Protein AF-A0AAN9GIG0-F1 (afdb_monomer_lite)

Foldseek 3Di:
DDDDPPPVLLVLVVVVVVQLVVQQVPDVVHDPDPVSSVVSSVVSVVPDDVVSVVCSVVCNVVSVVQCVVVVNDDGPSPPPPPVPPVDDDPDDPPPPVPVVPPDDD

Structure (mmCIF, N/CA/C/O backbone):
data_AF-A0AAN9GIG0-F1
#
_entry.id   AF-A0AAN9GIG0-F1
#
loop_
_atom_site.group_PDB
_atom_site.id
_atom_site.type_symbol
_atom_site.label_atom_id
_atom_site.label_alt_id
_atom_site.label_comp_id
_atom_site.label_asym_id
_atom_site.label_entity_id
_atom_site.label_seq_id
_atom_site.pdbx_PDB_ins_code
_atom_site.Cartn_x
_atom_site.Cartn_y
_atom_site.Cartn_z
_atom_site.occupancy
_atom_site.B_iso_or_equiv
_atom_site.auth_seq_id
_atom_site.auth_comp_id
_atom_site.auth_asym_id
_atom_site.auth_atom_id
_atom_site.pdbx_PDB_model_num
ATOM 1 N N . MET A 1 1 ? 23.807 2.314 0.353 1.00 49.16 1 MET A N 1
ATOM 2 C CA . MET A 1 1 ? 22.702 2.121 -0.611 1.00 49.16 1 MET A CA 1
ATOM 3 C C . MET A 1 1 ? 22.198 3.508 -0.984 1.00 49.16 1 MET A C 1
ATOM 5 O O . MET A 1 1 ? 21.825 4.242 -0.080 1.00 49.16 1 MET A O 1
ATOM 9 N N . VAL A 1 2 ? 22.308 3.910 -2.252 1.00 60.75 2 VAL A N 1
ATOM 10 C CA . VAL A 1 2 ? 2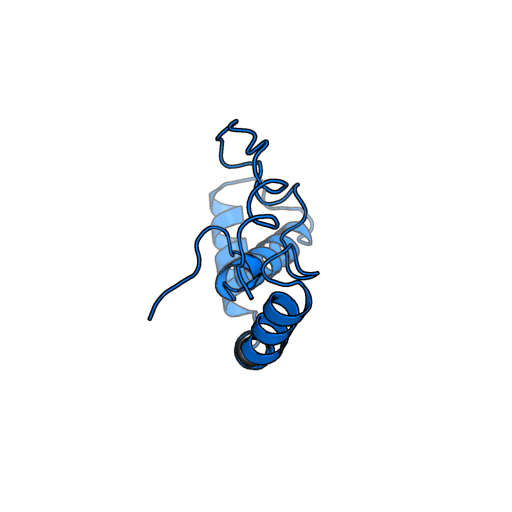1.910 5.252 -2.716 1.00 60.75 2 VAL A CA 1
ATOM 11 C C . VAL A 1 2 ? 20.465 5.169 -3.194 1.00 60.75 2 VAL A C 1
ATOM 13 O O . VAL A 1 2 ? 20.176 4.413 -4.118 1.00 60.75 2 VAL A O 1
ATOM 16 N N . TRP A 1 3 ? 19.559 5.890 -2.534 1.00 64.38 3 TRP A N 1
ATOM 17 C CA . TRP A 1 3 ? 18.169 5.999 -2.965 1.00 64.38 3 TRP A CA 1
ATOM 18 C C . TRP A 1 3 ? 18.009 7.237 -3.851 1.00 64.38 3 TRP A C 1
ATOM 20 O O . TRP A 1 3 ? 18.384 8.326 -3.409 1.00 64.38 3 TRP A O 1
ATOM 30 N N . PRO A 1 4 ? 17.481 7.116 -5.077 1.00 67.06 4 PRO A N 1
ATOM 31 C CA . PRO A 1 4 ? 17.247 8.279 -5.922 1.00 67.06 4 PRO A CA 1
ATOM 32 C C . PRO A 1 4 ? 16.182 9.192 -5.298 1.00 67.06 4 PRO A C 1
ATOM 34 O O . PRO A 1 4 ? 15.149 8.734 -4.802 1.00 67.06 4 PRO A O 1
ATOM 37 N N . ALA A 1 5 ? 16.435 10.503 -5.310 1.00 61.28 5 ALA A N 1
ATOM 38 C CA . ALA A 1 5 ? 15.471 11.490 -4.837 1.00 61.28 5 ALA A CA 1
ATOM 39 C C . ALA A 1 5 ? 14.156 11.386 -5.633 1.00 61.28 5 ALA A C 1
ATOM 41 O O . ALA A 1 5 ? 14.166 11.052 -6.816 1.00 61.28 5 ALA A O 1
ATOM 42 N N . LEU A 1 6 ? 13.023 11.674 -4.981 1.00 66.12 6 LEU A N 1
ATOM 43 C CA . LEU A 1 6 ? 11.693 11.712 -5.612 1.00 66.12 6 LEU A CA 1
ATOM 44 C C . LEU A 1 6 ? 11.253 10.403 -6.297 1.00 66.12 6 LEU A C 1
ATOM 46 O O . LEU A 1 6 ? 10.477 10.446 -7.241 1.00 66.12 6 LEU A O 1
ATOM 50 N N . SER A 1 7 ? 11.698 9.239 -5.813 1.00 68.50 7 SER A N 1
ATOM 51 C CA . SER A 1 7 ? 11.268 7.930 -6.339 1.00 68.50 7 SER A CA 1
ATOM 52 C C . SER A 1 7 ? 10.418 7.139 -5.327 1.00 68.50 7 SER A C 1
ATOM 54 O O . SER A 1 7 ? 10.885 6.119 -4.809 1.00 68.50 7 SER A O 1
ATOM 56 N N . PRO A 1 8 ? 9.184 7.586 -5.005 1.00 68.75 8 PRO A N 1
ATOM 57 C CA . PRO A 1 8 ? 8.261 6.813 -4.170 1.00 68.75 8 PRO A CA 1
ATOM 58 C C . PRO A 1 8 ? 7.875 5.479 -4.831 1.00 68.75 8 PRO A C 1
ATOM 60 O O . PRO A 1 8 ? 7.649 4.496 -4.134 1.00 68.75 8 PRO A O 1
ATOM 63 N N . ASP A 1 9 ? 7.913 5.410 -6.163 1.00 68.94 9 ASP A N 1
ATOM 64 C CA . ASP A 1 9 ? 7.655 4.232 -7.006 1.00 68.94 9 ASP A CA 1
ATOM 65 C C . ASP A 1 9 ? 8.571 3.063 -6.649 1.00 68.94 9 ASP A C 1
ATOM 67 O O . ASP A 1 9 ? 8.191 1.887 -6.682 1.00 68.94 9 ASP A O 1
ATOM 71 N N . LEU A 1 10 ? 9.809 3.396 -6.288 1.00 74.31 10 LEU A N 1
ATOM 72 C CA . LEU A 1 10 ? 10.796 2.416 -5.886 1.00 74.31 10 LEU A CA 1
ATOM 73 C C . LEU A 1 10 ? 10.612 2.007 -4.433 1.00 74.31 10 LEU A C 1
ATOM 75 O O . LEU A 1 10 ? 11.171 0.991 -4.065 1.00 74.31 10 LEU A O 1
ATOM 79 N N . ASN A 1 11 ? 9.827 2.717 -3.616 1.00 80.31 11 ASN A N 1
ATOM 80 C CA . ASN A 1 11 ? 9.704 2.441 -2.190 1.00 80.31 11 ASN A CA 1
ATOM 81 C C . ASN A 1 11 ? 8.574 1.428 -1.946 1.00 80.31 11 ASN A C 1
ATOM 83 O O . ASN A 1 11 ? 7.394 1.794 -1.959 1.00 80.31 11 ASN A O 1
ATOM 87 N N . PRO A 1 12 ? 8.877 0.137 -1.706 1.00 73.75 12 PRO A N 1
ATOM 88 C CA . PRO A 1 12 ? 7.832 -0.868 -1.563 1.00 73.75 12 PRO A CA 1
ATOM 89 C C . PRO A 1 12 ? 6.965 -0.639 -0.315 1.00 73.75 12 PRO A C 1
ATOM 91 O O . PRO A 1 12 ? 5.842 -1.143 -0.277 1.00 73.75 12 PRO A O 1
ATOM 94 N N . ILE A 1 13 ? 7.428 0.159 0.661 1.00 80.69 13 ILE A N 1
ATOM 95 C CA . ILE A 1 13 ? 6.633 0.518 1.843 1.00 80.69 13 ILE A CA 1
ATOM 96 C C . ILE A 1 13 ? 5.454 1.439 1.496 1.00 80.69 13 ILE A C 1
ATOM 98 O O . ILE A 1 13 ? 4.396 1.304 2.098 1.00 80.69 13 ILE A O 1
ATOM 102 N N . GLU A 1 14 ? 5.577 2.314 0.492 1.00 81.69 14 GLU A N 1
ATOM 103 C CA . GLU A 1 14 ? 4.488 3.223 0.093 1.00 81.69 14 GLU A CA 1
ATOM 104 C C . GLU A 1 14 ? 3.311 2.428 -0.485 1.00 81.69 14 GLU A C 1
ATOM 106 O O . GLU A 1 14 ? 2.152 2.655 -0.150 1.00 81.69 14 GLU A O 1
ATOM 111 N N . HIS A 1 15 ? 3.608 1.388 -1.268 1.00 81.06 15 HIS A N 1
ATOM 112 C CA . HIS A 1 15 ? 2.583 0.471 -1.776 1.00 81.06 15 HIS A CA 1
ATOM 113 C C . HIS A 1 15 ? 1.968 -0.413 -0.697 1.00 81.06 15 HIS A C 1
ATOM 115 O O . HIS A 1 15 ? 0.860 -0.928 -0.861 1.00 81.06 15 HIS A O 1
ATOM 121 N N . PHE A 1 16 ? 2.701 -0.657 0.382 1.00 86.25 16 PHE A N 1
ATOM 122 C CA . PHE A 1 16 ? 2.154 -1.351 1.530 1.00 86.25 16 PHE A CA 1
ATOM 123 C C . PHE A 1 16 ? 1.176 -0.439 2.291 1.00 86.25 16 PHE A C 1
ATOM 125 O O . PHE A 1 16 ? 0.072 -0.874 2.623 1.00 86.25 16 PHE A O 1
ATOM 132 N N . TRP A 1 17 ? 1.528 0.837 2.481 1.00 86.44 17 TRP A N 1
ATOM 133 C CA . TRP A 1 17 ? 0.633 1.838 3.067 1.00 86.44 17 TRP A CA 1
ATOM 134 C C . TRP A 1 17 ? -0.647 2.039 2.255 1.00 86.44 17 TRP A C 1
ATOM 136 O O . TRP A 1 17 ? -1.732 2.033 2.833 1.00 86.44 17 TRP A O 1
ATOM 146 N N . ASP A 1 18 ? -0.548 2.117 0.928 1.00 84.75 18 ASP A N 1
ATOM 147 C CA . ASP A 1 18 ? -1.716 2.196 0.042 1.00 84.75 18 ASP A CA 1
ATOM 148 C C . ASP A 1 18 ? -2.647 0.978 0.215 1.00 84.75 18 ASP A C 1
ATOM 150 O O . ASP A 1 18 ? -3.862 1.117 0.352 1.00 84.75 18 ASP A O 1
ATOM 154 N N . GLN A 1 19 ? -2.096 -0.236 0.323 1.00 85.56 19 GLN A N 1
ATOM 155 C CA . GLN A 1 19 ? -2.905 -1.435 0.577 1.00 85.56 19 GLN A CA 1
ATOM 156 C C . GLN A 1 19 ? -3.616 -1.413 1.934 1.00 85.56 19 GLN A C 1
ATOM 158 O O . GLN A 1 19 ? -4.779 -1.820 2.021 1.00 85.56 19 GLN A O 1
ATOM 163 N N . LEU A 1 20 ? -2.946 -0.935 2.984 1.00 89.00 20 LEU A N 1
ATOM 164 C CA . LEU A 1 20 ? -3.571 -0.747 4.292 1.00 89.00 20 LEU A CA 1
ATOM 165 C C . LEU A 1 20 ? -4.708 0.267 4.228 1.00 89.00 20 LEU A C 1
ATOM 167 O O . LEU A 1 20 ? -5.807 -0.015 4.706 1.00 89.00 20 LEU A O 1
ATOM 171 N N . GLN A 1 21 ? -4.460 1.419 3.609 1.00 86.56 21 GLN A N 1
ATOM 172 C CA . GLN A 1 21 ? -5.453 2.475 3.473 1.00 86.56 21 GLN A CA 1
ATOM 173 C C . GLN A 1 21 ? -6.681 1.976 2.705 1.00 86.56 21 GLN A C 1
ATOM 175 O O . GLN A 1 21 ? -7.808 2.181 3.151 1.00 86.56 21 GLN A O 1
ATOM 180 N N . ARG A 1 22 ? -6.486 1.232 1.608 1.00 87.75 22 ARG A N 1
ATOM 181 C CA . ARG A 1 22 ? -7.585 0.600 0.860 1.00 87.75 22 ARG A CA 1
ATOM 182 C C . ARG A 1 22 ? -8.390 -0.369 1.721 1.00 87.75 22 ARG A C 1
ATOM 184 O O . ARG A 1 22 ? -9.616 -0.321 1.679 1.00 87.75 22 ARG A O 1
ATOM 191 N N . LYS A 1 23 ? -7.731 -1.218 2.520 1.00 87.25 23 LYS A N 1
ATOM 192 C CA . LYS A 1 23 ? -8.420 -2.151 3.429 1.00 87.25 23 LYS A CA 1
ATOM 193 C C . LYS A 1 23 ? -9.254 -1.422 4.479 1.00 87.25 23 LYS A C 1
ATOM 195 O O . LYS A 1 23 ? -10.386 -1.823 4.721 1.00 87.25 23 LYS A O 1
ATOM 200 N N . VAL A 1 24 ? -8.727 -0.349 5.067 1.00 87.75 24 VAL A N 1
ATOM 201 C CA . VAL A 1 24 ? -9.469 0.463 6.043 1.00 87.75 24 VAL A CA 1
ATOM 202 C C . VAL A 1 24 ? -10.645 1.187 5.381 1.00 87.75 24 VAL A C 1
ATOM 204 O O . VAL A 1 24 ? -11.748 1.173 5.919 1.00 87.75 24 VAL A O 1
ATOM 207 N N . ASN A 1 25 ? -10.459 1.744 4.181 1.00 86.44 25 ASN A N 1
ATOM 208 C CA . ASN A 1 25 ? -11.516 2.440 3.435 1.00 86.44 25 ASN A CA 1
ATOM 209 C C . ASN A 1 25 ? -12.669 1.516 2.995 1.00 86.44 25 ASN A C 1
ATOM 211 O O . ASN A 1 25 ? -13.793 1.984 2.784 1.00 86.44 25 ASN A O 1
ATOM 215 N N . GLN A 1 26 ? -12.397 0.215 2.850 1.00 88.12 26 GLN A N 1
ATOM 216 C CA . GLN A 1 26 ? -13.391 -0.815 2.532 1.00 88.12 26 GLN A CA 1
ATOM 217 C C . GLN A 1 26 ? -14.256 -1.219 3.734 1.00 88.12 26 GLN A C 1
ATOM 219 O O . GLN A 1 26 ? -15.291 -1.853 3.534 1.00 88.12 26 GLN A O 1
ATOM 224 N N . LEU A 1 27 ? -13.881 -0.855 4.966 1.00 86.25 27 LEU A N 1
ATOM 225 C CA . LEU A 1 27 ? -14.683 -1.164 6.150 1.00 86.25 27 LEU A CA 1
ATOM 226 C C . LEU A 1 27 ? -16.031 -0.424 6.111 1.00 86.25 27 LEU A C 1
ATOM 228 O O . LEU A 1 27 ? -16.129 0.741 5.698 1.00 86.25 27 LEU A O 1
ATOM 232 N N . ARG A 1 28 ? -17.091 -1.131 6.516 1.00 86.81 28 ARG A N 1
ATOM 233 C CA . ARG A 1 28 ? -18.468 -0.626 6.579 1.00 86.81 28 ARG A CA 1
ATOM 234 C C . ARG A 1 28 ? -19.135 -1.092 7.887 1.00 86.81 28 ARG A C 1
ATOM 236 O O . ARG A 1 28 ? -19.259 -2.302 8.066 1.00 86.81 28 ARG A O 1
ATOM 243 N N . PRO A 1 29 ? -19.582 -0.171 8.767 1.00 81.75 29 PRO A N 1
ATOM 244 C CA . PRO A 1 29 ? -19.307 1.270 8.735 1.00 81.75 29 PRO A CA 1
ATOM 245 C C . PRO A 1 29 ? -17.798 1.553 8.843 1.00 81.75 29 PRO A C 1
ATOM 247 O O . PRO A 1 29 ? -17.038 0.752 9.386 1.00 81.75 29 PRO A O 1
ATOM 250 N N . GLY A 1 30 ? -17.354 2.662 8.250 1.00 84.38 30 GLY A N 1
ATOM 251 C CA . GLY A 1 30 ? -15.961 3.091 8.375 1.00 84.38 30 GLY A CA 1
ATOM 252 C C . GLY A 1 30 ? -15.652 3.548 9.807 1.00 84.38 30 GLY A C 1
ATOM 253 O O . GLY A 1 30 ? -16.581 3.902 10.533 1.00 84.38 30 GLY A O 1
ATOM 254 N N . PRO A 1 31 ? -14.374 3.558 10.224 1.00 86.62 31 PRO A N 1
ATOM 255 C CA . PRO A 1 31 ? -13.996 4.039 11.548 1.00 86.62 31 PRO A CA 1
ATOM 256 C C . PRO A 1 31 ? -14.346 5.525 11.703 1.00 86.62 31 PRO A C 1
ATOM 258 O O . PRO A 1 31 ? -13.915 6.363 10.912 1.00 86.62 31 PRO A O 1
ATOM 261 N N . SER A 1 32 ? -15.116 5.837 12.739 1.00 87.50 32 SER A N 1
ATOM 262 C CA . SER A 1 32 ? -15.614 7.177 13.072 1.00 87.50 32 SER A CA 1
ATOM 263 C C . SER A 1 32 ? -14.772 7.872 14.143 1.00 87.50 32 SER A C 1
ATOM 265 O O . SER A 1 32 ? -14.778 9.098 14.239 1.00 87.50 32 SER A O 1
ATOM 267 N N . THR A 1 33 ? -14.022 7.104 14.937 1.00 92.25 33 THR A N 1
ATOM 268 C CA . THR A 1 33 ? -13.143 7.624 15.992 1.00 92.25 33 THR A CA 1
ATOM 269 C C . THR A 1 33 ? -11.676 7.270 15.741 1.00 92.25 33 THR A C 1
ATOM 271 O O . THR A 1 33 ? -11.348 6.294 15.065 1.00 92.25 33 THR A O 1
ATOM 274 N N . ALA A 1 34 ? -10.752 8.041 16.325 1.00 91.50 34 ALA A N 1
ATOM 275 C CA . ALA A 1 34 ? -9.319 7.745 16.236 1.00 91.50 34 ALA A CA 1
ATOM 276 C C . ALA A 1 34 ? -8.963 6.369 16.838 1.00 91.50 34 ALA A C 1
ATOM 278 O O . ALA A 1 34 ? -8.064 5.686 16.346 1.00 91.50 34 ALA A O 1
ATOM 279 N N . ALA A 1 35 ? -9.688 5.942 17.879 1.00 91.25 35 ALA A N 1
ATOM 280 C CA . ALA A 1 35 ? -9.521 4.629 18.494 1.00 91.25 35 ALA A CA 1
ATOM 281 C C . ALA A 1 35 ? -9.961 3.497 17.550 1.00 91.25 35 ALA A C 1
ATOM 283 O O . ALA A 1 35 ? -9.216 2.533 17.365 1.00 91.25 35 ALA A O 1
ATOM 284 N N . GLU A 1 36 ? -11.116 3.645 16.894 1.00 88.31 36 GLU A N 1
ATOM 285 C CA . GLU A 1 36 ? -11.594 2.703 15.873 1.00 88.31 36 GLU A CA 1
ATOM 286 C C . GLU A 1 36 ? -10.640 2.629 14.684 1.00 88.31 36 GLU A C 1
ATOM 288 O O . GLU A 1 36 ? -10.319 1.534 14.225 1.00 88.31 36 GLU A O 1
ATOM 293 N N . LEU A 1 37 ? -10.125 3.772 14.218 1.00 90.88 37 LEU A N 1
ATOM 294 C CA . LEU A 1 37 ? -9.156 3.815 13.124 1.00 90.88 37 LEU A CA 1
ATOM 295 C C . LEU A 1 37 ? -7.866 3.075 13.493 1.00 90.88 37 LEU A C 1
ATOM 297 O O . LEU A 1 37 ? -7.360 2.279 12.703 1.00 90.88 37 LEU A O 1
ATOM 301 N N . ARG A 1 38 ? -7.349 3.293 14.708 1.00 91.19 38 ARG A N 1
ATOM 302 C CA . ARG A 1 38 ? -6.169 2.578 15.209 1.00 91.19 38 ARG A CA 1
ATOM 303 C C . ARG A 1 38 ? -6.416 1.071 15.255 1.00 91.19 38 ARG A C 1
ATOM 305 O O . ARG A 1 38 ? -5.568 0.307 14.797 1.00 91.19 38 ARG A O 1
ATOM 312 N N . GLN A 1 39 ? -7.566 0.642 15.769 1.00 90.75 39 GLN A N 1
ATOM 313 C CA . GLN A 1 39 ? -7.906 -0.777 15.852 1.00 90.75 39 GLN A CA 1
ATOM 314 C C . GLN A 1 39 ? -8.077 -1.404 14.461 1.00 90.75 39 GLN A C 1
ATOM 316 O O . GLN A 1 39 ? -7.579 -2.504 14.213 1.00 90.75 39 GLN A O 1
ATOM 321 N N . ALA A 1 40 ? -8.721 -0.689 13.537 1.00 89.62 40 ALA A N 1
ATOM 322 C CA . ALA A 1 40 ? -8.881 -1.094 12.147 1.00 89.62 40 ALA A CA 1
ATOM 323 C C . ALA A 1 40 ? -7.528 -1.249 11.440 1.00 89.62 40 ALA A C 1
ATOM 325 O O . ALA A 1 40 ? -7.313 -2.245 10.754 1.00 89.62 40 ALA A O 1
ATOM 326 N N . LEU A 1 41 ? -6.594 -0.316 11.649 1.00 90.50 41 LEU A N 1
ATOM 327 C CA . LEU A 1 41 ? -5.239 -0.390 11.097 1.00 90.50 41 LEU A CA 1
ATOM 328 C C . LEU A 1 41 ? -4.459 -1.589 11.642 1.00 90.50 41 LEU A C 1
ATOM 330 O O . LEU A 1 41 ? -3.844 -2.311 10.861 1.00 90.50 41 LEU A O 1
ATOM 334 N N . ILE A 1 42 ? -4.511 -1.835 12.955 1.00 91.56 42 ILE A N 1
ATOM 335 C CA . ILE A 1 42 ? -3.846 -2.990 13.581 1.00 91.56 42 ILE A CA 1
ATOM 336 C C . ILE A 1 42 ? -4.441 -4.298 13.049 1.00 91.56 42 ILE A C 1
ATOM 338 O O . ILE A 1 42 ? -3.706 -5.200 12.654 1.00 91.56 42 ILE A O 1
ATOM 342 N N . SER A 1 43 ? -5.770 -4.396 12.988 1.00 90.00 43 SER A N 1
ATOM 343 C CA . SER A 1 43 ? -6.450 -5.576 12.448 1.00 90.00 43 SER A CA 1
ATOM 344 C C . SER A 1 43 ? -6.110 -5.801 10.972 1.00 90.00 43 SER A C 1
ATOM 346 O O . SER A 1 43 ? -5.775 -6.917 10.575 1.00 90.00 43 SER A O 1
ATOM 348 N N . ALA A 1 44 ? -6.135 -4.743 10.156 1.00 90.12 44 ALA A N 1
ATOM 349 C CA . ALA A 1 44 ? -5.764 -4.813 8.749 1.00 90.12 44 ALA A CA 1
ATOM 350 C C . ALA A 1 44 ? -4.306 -5.251 8.580 1.00 90.12 44 ALA A C 1
ATOM 352 O O . ALA A 1 44 ? -4.045 -6.118 7.752 1.00 90.12 44 ALA A O 1
ATOM 353 N N . TRP A 1 45 ? -3.386 -4.717 9.390 1.00 89.88 45 TRP A N 1
ATOM 354 C CA . TRP A 1 45 ? -1.977 -5.109 9.404 1.00 89.88 45 TRP A CA 1
ATOM 355 C C . TRP A 1 45 ? -1.804 -6.601 9.701 1.00 89.88 45 TRP A C 1
ATOM 357 O O . TRP A 1 45 ? -1.155 -7.308 8.932 1.00 89.88 45 TRP A O 1
ATOM 367 N N . CYS A 1 46 ? -2.427 -7.102 10.771 1.00 89.25 46 CYS A N 1
ATOM 368 C CA . CYS A 1 46 ? -2.341 -8.513 11.158 1.00 89.25 46 CYS A CA 1
ATOM 369 C C . C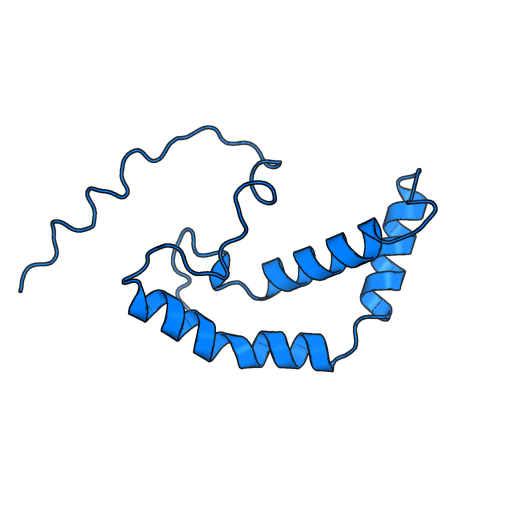YS A 1 46 ? -2.961 -9.461 10.119 1.00 89.25 46 CYS A C 1
ATOM 371 O O . CYS A 1 46 ? -2.527 -10.602 9.995 1.00 89.25 46 CYS A O 1
ATOM 373 N N . ASN A 1 47 ? -3.946 -8.986 9.354 1.00 89.12 47 ASN A N 1
ATOM 374 C CA . ASN A 1 47 ? -4.624 -9.759 8.315 1.00 89.12 47 ASN A CA 1
ATOM 375 C C . ASN A 1 47 ? -3.943 -9.694 6.937 1.00 89.12 47 ASN A C 1
ATOM 377 O O . ASN A 1 47 ? -4.460 -10.277 5.980 1.00 89.12 47 ASN A O 1
ATOM 381 N N . ILE A 1 48 ? -2.821 -8.983 6.776 1.00 86.06 48 ILE A N 1
ATOM 382 C CA . ILE A 1 48 ? -2.087 -8.992 5.506 1.00 86.06 48 ILE A CA 1
ATOM 383 C C . ILE A 1 48 ? -1.303 -10.307 5.389 1.00 86.06 48 ILE A C 1
ATOM 385 O O . ILE A 1 48 ? -0.396 -10.558 6.186 1.00 86.06 48 ILE A O 1
ATOM 389 N N . PRO A 1 49 ? -1.592 -11.149 4.378 1.00 88.56 49 PRO A N 1
ATOM 390 C CA . PRO A 1 49 ? -0.862 -12.391 4.199 1.00 88.56 49 PRO A CA 1
ATOM 391 C C . PRO A 1 49 ? 0.581 -12.099 3.784 1.00 88.56 49 PRO A C 1
ATOM 393 O O . PRO A 1 49 ? 0.854 -11.191 2.992 1.00 88.56 49 PRO A O 1
ATOM 396 N N . ARG A 1 50 ? 1.514 -12.923 4.270 1.00 86.94 50 ARG A N 1
ATOM 397 C CA . ARG A 1 50 ? 2.952 -12.790 3.981 1.00 86.94 50 ARG A CA 1
ATOM 398 C C . ARG A 1 50 ? 3.253 -12.803 2.477 1.00 86.94 50 ARG A C 1
ATOM 400 O O . ARG A 1 50 ? 4.192 -12.146 2.037 1.00 86.94 50 ARG A O 1
ATOM 407 N N . ASP A 1 51 ? 2.409 -13.447 1.675 1.00 88.44 51 ASP A N 1
ATOM 408 C CA . ASP A 1 51 ? 2.528 -13.453 0.216 1.00 88.44 51 ASP A CA 1
ATOM 409 C C . ASP A 1 51 ? 2.408 -12.065 -0.415 1.00 88.44 51 ASP A C 1
ATOM 411 O O . ASP A 1 51 ? 3.044 -11.803 -1.432 1.00 88.44 51 ASP A O 1
ATOM 415 N N . VAL A 1 52 ? 1.631 -11.149 0.173 1.00 85.44 52 VAL A N 1
ATOM 416 C CA . VAL A 1 52 ? 1.567 -9.753 -0.292 1.00 85.44 52 VAL A CA 1
ATOM 417 C C . VAL A 1 52 ? 2.924 -9.077 -0.117 1.00 85.44 52 VAL A C 1
ATOM 419 O O . VAL A 1 52 ? 3.415 -8.440 -1.049 1.00 85.44 52 VAL A O 1
ATOM 422 N N . ILE A 1 53 ? 3.553 -9.265 1.045 1.00 85.38 53 ILE A N 1
ATOM 423 C CA . ILE A 1 53 ? 4.877 -8.713 1.357 1.00 85.38 53 ILE A CA 1
ATOM 424 C C . ILE A 1 53 ? 5.923 -9.318 0.418 1.00 85.38 53 ILE A C 1
ATOM 426 O O . ILE A 1 53 ? 6.692 -8.591 -0.209 1.00 85.38 53 ILE A O 1
ATOM 430 N N . ASN A 1 54 ? 5.895 -10.640 0.235 1.00 87.75 54 ASN A N 1
ATOM 431 C CA . ASN A 1 54 ? 6.783 -11.322 -0.697 1.00 87.75 54 ASN A CA 1
ATOM 432 C C . ASN A 1 54 ? 6.596 -10.789 -2.121 1.00 87.75 54 ASN A C 1
ATOM 434 O O . ASN A 1 54 ? 7.580 -10.459 -2.778 1.00 87.75 54 ASN A O 1
ATOM 438 N N . ARG A 1 55 ? 5.361 -10.638 -2.611 1.00 87.56 55 ARG A N 1
ATOM 439 C CA . ARG A 1 55 ? 5.104 -10.076 -3.947 1.00 87.56 55 ARG A CA 1
ATOM 440 C C . ARG A 1 55 ? 5.634 -8.651 -4.094 1.00 87.56 55 ARG A C 1
ATOM 442 O O . ARG A 1 55 ? 6.177 -8.339 -5.152 1.00 87.56 55 ARG A O 1
ATOM 449 N N . LEU A 1 56 ? 5.518 -7.812 -3.062 1.00 84.81 56 LEU A N 1
ATOM 450 C CA . LEU A 1 56 ? 6.090 -6.462 -3.061 1.00 84.81 56 LEU A CA 1
ATOM 451 C C . LEU A 1 56 ? 7.616 -6.506 -3.203 1.00 84.81 56 LEU A C 1
ATOM 453 O O . LEU A 1 56 ? 8.153 -5.852 -4.096 1.00 84.81 56 LEU A O 1
ATOM 457 N N . ILE A 1 57 ? 8.295 -7.338 -2.409 1.00 85.06 57 ILE A N 1
ATOM 458 C CA . ILE A 1 57 ? 9.756 -7.507 -2.470 1.00 85.06 57 ILE A CA 1
ATOM 459 C C . ILE A 1 57 ? 10.185 -8.010 -3.855 1.00 85.06 57 ILE A C 1
ATOM 461 O O . ILE A 1 57 ? 11.029 -7.396 -4.506 1.00 85.06 57 ILE A O 1
ATOM 465 N N . HIS A 1 58 ? 9.554 -9.070 -4.366 1.00 86.56 58 HIS A N 1
ATOM 466 C CA . HIS A 1 58 ? 9.878 -9.624 -5.687 1.00 86.56 58 HIS A CA 1
ATOM 467 C C . HIS A 1 58 ? 9.535 -8.662 -6.838 1.00 86.56 58 HIS A C 1
ATOM 469 O O . HIS A 1 58 ? 10.103 -8.768 -7.926 1.00 86.56 58 HIS A O 1
ATOM 475 N N . SER A 1 59 ? 8.626 -7.703 -6.625 1.00 84.44 59 SER A N 1
ATOM 476 C CA . SER A 1 59 ? 8.284 -6.697 -7.635 1.00 84.44 59 SER A CA 1
ATOM 477 C C . SER A 1 59 ? 9.378 -5.649 -7.844 1.00 84.44 59 SER A C 1
ATOM 479 O O . SER A 1 59 ? 9.404 -5.035 -8.910 1.00 84.44 59 SER A O 1
ATOM 481 N N . MET A 1 60 ? 10.313 -5.490 -6.898 1.00 85.81 60 MET A N 1
ATOM 482 C CA . MET A 1 60 ? 11.363 -4.466 -6.956 1.00 85.81 60 MET A CA 1
ATOM 483 C C . MET A 1 60 ? 12.173 -4.518 -8.246 1.00 85.81 60 MET A C 1
ATOM 485 O O . MET A 1 60 ? 12.368 -3.489 -8.886 1.00 85.81 60 MET A O 1
ATOM 489 N N . ARG A 1 61 ? 12.553 -5.718 -8.702 1.00 85.00 61 ARG A N 1
ATOM 490 C CA . ARG A 1 61 ? 13.283 -5.878 -9.967 1.00 85.00 61 ARG A CA 1
ATOM 491 C C . ARG A 1 61 ? 12.505 -5.307 -11.157 1.00 85.00 61 ARG A C 1
ATOM 493 O O . ARG A 1 61 ? 13.085 -4.620 -11.990 1.00 85.00 61 ARG A O 1
ATOM 500 N N . ARG A 1 62 ? 11.191 -5.551 -11.221 1.00 85.31 62 ARG A N 1
ATOM 501 C CA . ARG A 1 62 ? 10.329 -5.024 -12.294 1.00 85.31 62 ARG A CA 1
ATOM 502 C C . ARG A 1 62 ? 10.172 -3.508 -12.214 1.00 85.31 62 ARG A C 1
ATOM 504 O O . ARG A 1 62 ? 10.126 -2.861 -13.251 1.00 85.31 62 ARG A O 1
ATOM 511 N N . ARG A 1 63 ? 10.105 -2.939 -11.008 1.00 85.19 63 ARG A N 1
ATOM 512 C CA . ARG A 1 63 ? 9.989 -1.486 -10.803 1.00 85.19 63 ARG A CA 1
ATOM 513 C C . ARG A 1 63 ? 11.264 -0.751 -11.184 1.00 85.19 63 ARG A C 1
ATOM 515 O O . ARG A 1 63 ? 11.189 0.230 -11.911 1.00 85.19 63 ARG A O 1
ATOM 522 N N . CYS A 1 64 ? 12.423 -1.273 -10.783 1.00 83.06 64 CYS A N 1
ATOM 523 C CA . CYS A 1 64 ? 13.711 -0.745 -11.226 1.00 83.06 64 CYS A CA 1
ATOM 524 C C . CYS A 1 64 ? 13.814 -0.774 -12.755 1.00 83.06 64 CYS A C 1
ATOM 526 O O . CYS A 1 64 ? 14.192 0.223 -13.359 1.00 83.06 64 CYS A O 1
ATOM 528 N N . GLN A 1 65 ? 13.403 -1.879 -13.388 1.00 84.56 65 GLN A N 1
ATOM 529 C CA . GLN A 1 65 ? 13.380 -1.962 -14.848 1.00 84.56 65 GLN A CA 1
ATOM 530 C C . GLN A 1 65 ? 12.416 -0.946 -15.471 1.00 84.56 65 GLN A C 1
ATOM 532 O O . GLN A 1 65 ? 12.754 -0.331 -16.476 1.00 84.56 65 GLN A O 1
ATOM 537 N N . ALA A 1 66 ? 11.241 -0.736 -14.873 1.00 83.94 66 ALA A N 1
ATOM 538 C CA . ALA A 1 66 ? 10.293 0.267 -15.344 1.00 83.94 66 ALA A CA 1
ATOM 539 C C . ALA A 1 66 ? 10.897 1.678 -15.302 1.00 83.94 66 ALA A C 1
ATOM 541 O O . ALA A 1 66 ? 10.792 2.380 -16.298 1.00 83.94 66 ALA A O 1
ATOM 542 N N . VAL A 1 67 ? 11.586 2.051 -14.212 1.00 82.38 67 VAL A N 1
ATOM 543 C CA . VAL A 1 67 ? 12.293 3.342 -14.085 1.00 82.38 67 VAL A CA 1
ATOM 544 C C . VAL A 1 67 ? 13.388 3.491 -15.144 1.00 82.38 67 VAL A C 1
ATOM 546 O O . VAL A 1 67 ? 13.506 4.554 -15.750 1.00 82.38 67 VAL A O 1
ATOM 549 N N . ILE A 1 68 ? 14.165 2.432 -15.402 1.00 83.62 68 ILE A N 1
ATOM 550 C CA . ILE A 1 68 ? 15.205 2.430 -16.446 1.00 83.62 68 ILE A CA 1
ATOM 551 C C . ILE A 1 68 ? 14.582 2.657 -17.827 1.00 83.62 68 ILE A C 1
ATOM 553 O O . ILE A 1 68 ? 15.067 3.492 -18.584 1.00 83.62 68 ILE A O 1
ATOM 557 N N . ASN A 1 69 ? 13.486 1.960 -18.135 1.00 85.06 69 ASN A N 1
ATOM 558 C CA . ASN A 1 69 ? 12.812 2.057 -19.430 1.00 85.06 69 ASN A CA 1
ATOM 559 C C . ASN A 1 69 ? 12.228 3.453 -19.696 1.00 85.06 69 ASN A C 1
ATOM 561 O O . ASN A 1 69 ? 12.115 3.848 -20.851 1.00 85.06 69 ASN A O 1
ATOM 565 N N . VAL A 1 70 ? 11.854 4.191 -18.646 1.00 85.31 70 VAL A N 1
ATOM 566 C CA . VAL A 1 70 ? 11.362 5.577 -18.752 1.00 85.31 70 VAL A CA 1
ATOM 567 C C . VAL A 1 70 ? 12.451 6.617 -18.467 1.00 85.31 70 VAL A C 1
ATOM 569 O O . VAL A 1 70 ? 12.137 7.782 -18.238 1.00 85.31 70 VAL A O 1
ATOM 572 N N . HIS A 1 71 ? 13.725 6.209 -18.447 1.00 82.06 71 HIS A N 1
ATOM 573 C CA . HIS A 1 71 ? 14.882 7.078 -18.206 1.00 82.06 71 HIS A CA 1
ATOM 574 C C . HIS A 1 71 ? 14.765 7.951 -16.939 1.00 82.06 71 HIS A C 1
ATOM 576 O O . HIS A 1 71 ? 15.173 9.109 -16.929 1.00 82.06 71 HIS A O 1
ATOM 582 N N . GLY A 1 72 ? 14.202 7.404 -15.856 1.00 74.56 72 GLY A N 1
ATOM 583 C CA . GLY A 1 72 ? 14.004 8.137 -14.599 1.00 74.56 72 GLY A CA 1
ATOM 584 C C . GLY A 1 72 ? 12.713 8.962 -14.517 1.00 74.56 72 GLY A C 1
ATOM 585 O O . GLY A 1 72 ? 12.497 9.633 -13.511 1.00 74.56 72 GLY A O 1
ATOM 586 N N . GLY A 1 73 ? 11.857 8.911 -15.541 1.00 76.62 73 GLY A N 1
ATOM 587 C CA . GLY A 1 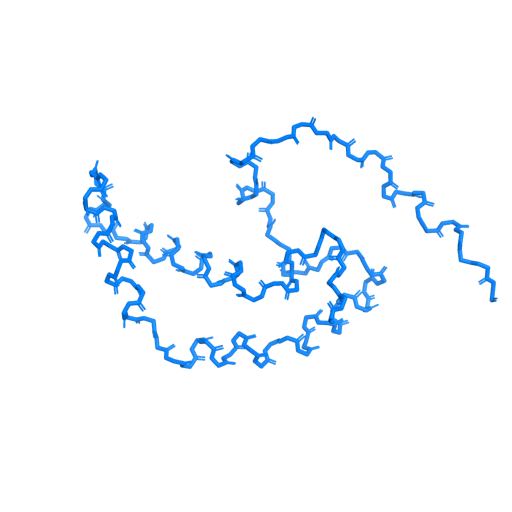73 ? 10.509 9.481 -15.520 1.00 76.62 73 GLY A CA 1
ATOM 588 C C . GLY A 1 73 ? 9.507 8.705 -14.651 1.00 76.62 73 GLY A C 1
ATOM 589 O O . GLY A 1 73 ? 9.836 7.719 -13.989 1.00 76.62 73 GLY A O 1
ATOM 590 N N . HIS A 1 74 ? 8.249 9.152 -14.667 1.00 75.56 74 HIS A N 1
ATOM 591 C CA . HIS A 1 74 ? 7.167 8.535 -13.898 1.00 75.56 74 HIS A CA 1
ATOM 592 C C . HIS A 1 74 ? 6.843 7.122 -14.391 1.00 75.56 74 HIS A C 1
ATOM 594 O O . HIS A 1 74 ? 6.657 6.891 -15.587 1.00 75.56 74 HIS A O 1
ATOM 600 N N . THR A 1 75 ? 6.723 6.178 -13.458 1.00 78.38 75 THR A N 1
ATOM 601 C CA . THR A 1 75 ? 6.324 4.804 -13.774 1.00 78.38 75 THR A CA 1
ATOM 602 C C . THR A 1 75 ? 4.843 4.572 -13.463 1.00 78.38 75 THR A C 1
ATOM 604 O O . THR A 1 75 ? 4.235 5.349 -12.729 1.00 78.38 75 THR A O 1
ATOM 607 N N . PRO A 1 76 ? 4.237 3.462 -13.925 1.00 75.31 76 PRO A N 1
ATOM 608 C CA . PRO A 1 76 ? 2.884 3.069 -13.508 1.00 75.31 76 PRO A CA 1
ATOM 609 C C . PRO A 1 76 ? 2.739 2.808 -12.000 1.00 75.31 76 PRO A C 1
ATOM 611 O O . PRO A 1 76 ? 1.629 2.641 -11.504 1.00 75.31 76 PRO A O 1
ATOM 614 N N . TYR A 1 77 ? 3.858 2.717 -11.277 1.00 71.06 77 TYR A N 1
ATOM 615 C CA . TYR A 1 77 ? 3.890 2.565 -9.826 1.00 71.06 77 TYR A CA 1
ATOM 616 C C . TYR A 1 77 ? 3.865 3.913 -9.102 1.00 71.06 77 TYR A C 1
ATOM 618 O O . TYR A 1 77 ? 3.798 3.925 -7.874 1.00 71.06 77 TYR A O 1
ATOM 626 N N . TRP A 1 78 ? 3.889 5.024 -9.846 1.00 70.38 78 TRP A N 1
ATOM 627 C CA . TRP A 1 78 ? 3.763 6.352 -9.2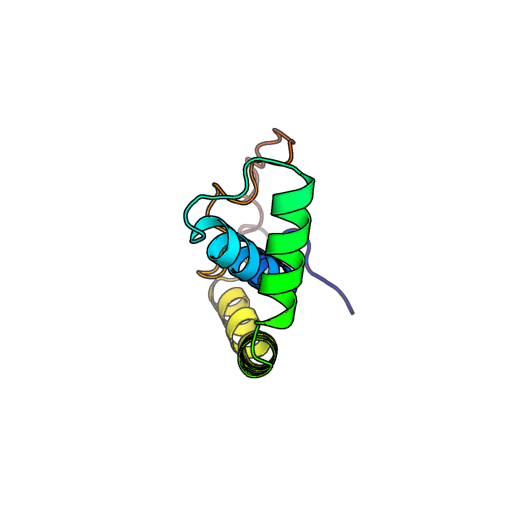81 1.00 70.38 78 TRP A CA 1
ATOM 628 C C . TRP A 1 78 ? 2.433 6.498 -8.551 1.00 70.38 78 TRP A C 1
ATOM 630 O O . TRP A 1 78 ? 1.383 6.246 -9.154 1.00 70.38 78 TRP A O 1
ATOM 640 N N . PRO A 1 79 ? 2.439 6.901 -7.266 1.00 61.16 79 PRO A N 1
ATOM 641 C CA . PRO A 1 79 ? 1.210 7.220 -6.566 1.00 61.16 79 PRO A CA 1
ATOM 642 C C . PRO A 1 79 ? 0.564 8.405 -7.288 1.00 61.16 79 PRO A C 1
ATOM 644 O O . PRO A 1 79 ? 1.025 9.544 -7.195 1.00 61.16 79 PRO A O 1
ATOM 647 N N . SER A 1 80 ? -0.482 8.119 -8.068 1.00 51.28 80 SER A N 1
ATOM 648 C CA . SER A 1 80 ? -1.296 9.121 -8.751 1.00 51.28 80 SER A CA 1
ATOM 649 C C . SER A 1 80 ? -1.665 10.226 -7.763 1.00 51.28 80 SER A C 1
ATOM 651 O O . SER A 1 80 ? -2.007 9.941 -6.614 1.00 51.28 80 SER A O 1
ATOM 653 N N . ALA A 1 81 ? -1.548 11.473 -8.220 1.00 43.62 81 ALA A N 1
ATOM 654 C CA . ALA A 1 81 ? -1.396 12.713 -7.456 1.00 43.62 81 ALA A CA 1
ATOM 655 C C . ALA A 1 81 ? -2.377 12.995 -6.290 1.00 43.62 81 ALA A C 1
ATOM 657 O O . ALA A 1 81 ? -2.170 13.961 -5.561 1.00 43.62 81 ALA A O 1
ATOM 658 N N . GLU A 1 82 ? -3.393 12.169 -6.048 1.00 38.44 82 GLU A N 1
ATOM 659 C CA . GLU A 1 82 ? -4.293 12.288 -4.894 1.00 38.44 82 GLU A CA 1
ATOM 660 C C . GLU A 1 82 ? -3.703 11.739 -3.585 1.00 38.44 82 GLU A C 1
ATOM 662 O O . GLU A 1 82 ? -3.996 12.277 -2.519 1.00 38.44 82 GLU A O 1
ATOM 667 N N . ALA A 1 83 ? -2.830 10.725 -3.625 1.00 44.62 83 ALA A N 1
ATOM 668 C CA . ALA A 1 83 ? -2.300 10.118 -2.394 1.00 44.62 83 ALA A CA 1
ATOM 669 C C . ALA A 1 83 ? -1.186 10.953 -1.730 1.00 44.62 83 ALA A C 1
ATOM 671 O O . ALA A 1 83 ? -0.998 10.911 -0.513 1.00 44.62 83 ALA A O 1
ATOM 672 N N . THR A 1 84 ? -0.451 11.745 -2.513 1.00 47.72 84 THR A N 1
ATOM 673 C CA . THR A 1 84 ? 0.732 12.477 -2.028 1.00 47.72 84 THR A CA 1
ATOM 674 C C . THR A 1 84 ? 0.398 13.908 -1.586 1.00 47.72 84 THR A C 1
ATOM 676 O O . THR A 1 84 ? 1.118 14.482 -0.770 1.00 47.72 84 THR A O 1
ATOM 679 N N . PHE A 1 85 ? -0.708 14.491 -2.068 1.00 39.38 85 PHE A N 1
ATOM 680 C CA . PHE A 1 85 ? -0.995 15.922 -1.892 1.00 39.38 85 PHE A CA 1
ATOM 681 C C . PHE A 1 85 ? -1.557 16.310 -0.510 1.00 39.38 85 PHE A C 1
ATOM 683 O O . PHE A 1 85 ? -1.579 17.489 -0.163 1.00 39.38 85 PHE A O 1
ATOM 690 N N . ALA A 1 86 ? -1.932 15.345 0.337 1.00 38.78 86 ALA A N 1
ATOM 691 C CA . ALA A 1 86 ? -2.379 15.631 1.706 1.00 38.78 86 ALA A CA 1
ATOM 692 C C . ALA A 1 86 ? -1.243 16.040 2.673 1.00 38.78 86 ALA A C 1
ATOM 694 O O . ALA A 1 86 ? -1.511 16.395 3.820 1.00 38.78 86 ALA A O 1
ATOM 695 N N . ARG A 1 87 ? 0.028 16.021 2.244 1.00 42.62 87 ARG A N 1
ATOM 696 C CA . ARG A 1 87 ? 1.167 16.510 3.039 1.00 42.62 87 ARG A CA 1
ATOM 697 C C . ARG A 1 87 ? 1.806 17.691 2.316 1.00 42.62 87 ARG A C 1
ATOM 699 O O . ARG A 1 87 ? 2.519 17.530 1.334 1.00 42.62 87 ARG A O 1
ATOM 706 N N . GLY A 1 88 ? 1.461 18.889 2.781 1.00 39.69 88 GLY A N 1
ATOM 707 C CA . GLY A 1 88 ? 1.737 20.153 2.114 1.00 39.69 88 GLY A CA 1
ATOM 708 C C . GLY A 1 88 ? 3.191 20.368 1.682 1.00 39.69 88 GLY A C 1
ATOM 709 O O . GLY A 1 88 ? 4.126 20.275 2.470 1.00 39.69 88 GLY A O 1
ATOM 710 N N . SER A 1 89 ? 3.352 20.760 0.421 1.00 34.28 89 SER A N 1
ATOM 711 C CA . SER A 1 89 ? 4.326 21.758 -0.027 1.00 34.28 89 SER A CA 1
ATOM 712 C C . SER A 1 89 ? 4.014 22.109 -1.475 1.00 34.28 89 SER A C 1
ATOM 714 O O . SER A 1 89 ? 4.383 21.400 -2.406 1.00 34.28 89 SER A O 1
ATOM 716 N N . LYS A 1 90 ? 3.328 23.239 -1.669 1.00 41.41 90 LYS A N 1
ATOM 717 C CA . LYS A 1 90 ? 3.299 23.938 -2.954 1.00 41.41 90 LYS A CA 1
ATOM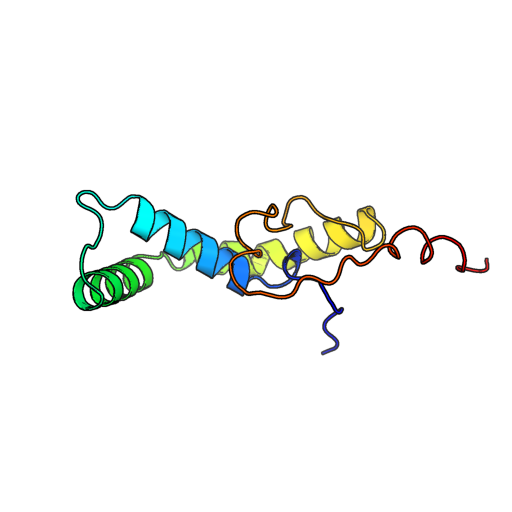 718 C C . LYS A 1 90 ? 4.733 24.348 -3.295 1.00 41.41 90 LYS A C 1
ATOM 720 O O . LYS A 1 90 ? 5.216 25.370 -2.820 1.00 41.41 90 LYS A O 1
ATOM 725 N N . ARG A 1 91 ? 5.420 23.566 -4.117 1.00 33.72 91 ARG A N 1
ATOM 726 C CA . ARG A 1 91 ? 6.513 24.073 -4.946 1.00 33.72 91 ARG A CA 1
ATOM 727 C C . ARG A 1 91 ? 6.486 23.293 -6.248 1.00 33.72 91 ARG A C 1
ATOM 729 O O . ARG A 1 91 ? 6.965 22.169 -6.329 1.00 33.72 91 ARG A O 1
ATOM 736 N N . LEU A 1 92 ? 5.815 23.895 -7.230 1.00 40.75 92 LEU A N 1
ATOM 737 C CA . LEU A 1 92 ? 5.829 23.458 -8.615 1.00 40.75 92 LEU A CA 1
ATOM 738 C C . LEU A 1 92 ? 7.289 23.347 -9.068 1.00 40.75 92 LEU A C 1
ATOM 740 O O . LEU A 1 92 ? 7.977 24.359 -9.193 1.00 40.75 92 LEU A O 1
ATOM 744 N N . CYS A 1 93 ? 7.758 22.134 -9.339 1.00 37.59 93 CYS A N 1
ATOM 745 C CA . CYS A 1 93 ? 8.963 21.949 -10.132 1.00 37.59 93 CYS A CA 1
ATOM 746 C C . CYS A 1 93 ? 8.591 22.102 -11.610 1.00 37.59 93 CYS A C 1
ATOM 748 O O . CYS A 1 93 ? 8.341 21.124 -12.303 1.00 37.59 93 CYS A O 1
ATOM 750 N N . HIS A 1 94 ? 8.633 23.342 -12.098 1.00 36.03 94 HIS A N 1
ATOM 751 C CA . HIS A 1 94 ? 8.650 23.707 -13.523 1.00 36.03 94 HIS A CA 1
ATOM 752 C C . HIS A 1 94 ? 9.940 23.249 -14.258 1.00 36.03 94 HIS A C 1
ATOM 754 O O . HIS A 1 94 ? 10.337 23.840 -15.253 1.00 36.03 94 HIS A O 1
ATOM 760 N N . SER A 1 95 ? 10.638 22.219 -13.766 1.00 40.00 95 SER A N 1
ATOM 761 C CA . SER A 1 95 ? 12.036 21.930 -14.130 1.00 40.00 95 SER A CA 1
ATOM 762 C C . SER A 1 95 ? 12.279 20.533 -14.710 1.00 40.00 95 SER A C 1
ATOM 764 O O . SER A 1 95 ? 13.411 20.242 -15.097 1.00 40.00 95 SER A O 1
ATOM 766 N N . GLN A 1 96 ? 11.275 19.652 -14.798 1.00 44.09 96 GLN A N 1
ATOM 767 C CA . GLN A 1 96 ? 11.512 18.313 -15.362 1.00 44.09 96 GLN A CA 1
ATOM 768 C C . GLN A 1 96 ? 11.784 18.320 -16.879 1.00 44.09 96 GLN A C 1
ATOM 770 O O . GLN A 1 96 ? 12.387 17.379 -17.382 1.00 44.09 96 GLN A O 1
ATOM 775 N N . GLU A 1 97 ? 11.477 19.404 -17.598 1.00 39.34 97 GLU A N 1
ATOM 776 C CA . GLU A 1 97 ? 11.826 19.538 -19.024 1.00 39.34 97 GLU A CA 1
ATOM 777 C C . GLU A 1 97 ? 13.300 19.917 -19.279 1.00 39.34 97 GLU A C 1
ATOM 779 O O . GLU A 1 97 ? 13.758 19.874 -20.421 1.00 39.34 97 GLU A O 1
ATOM 784 N N . GLN A 1 98 ? 14.073 20.279 -18.247 1.00 37.47 98 GLN A N 1
ATOM 785 C CA . GLN A 1 98 ? 15.460 20.744 -18.420 1.00 37.47 98 GLN A CA 1
ATOM 786 C C . GLN A 1 98 ? 16.526 19.671 -18.161 1.00 37.47 98 GLN A C 1
ATOM 788 O O . GLN A 1 98 ? 17.625 19.782 -18.703 1.00 37.47 98 GLN A O 1
ATOM 793 N N . CYS A 1 99 ? 16.217 18.593 -17.432 1.00 38.38 99 CYS A N 1
ATOM 794 C CA . CYS A 1 99 ? 17.202 17.531 -17.181 1.00 38.38 99 CYS A CA 1
ATOM 795 C C . CYS A 1 99 ? 17.494 16.651 -18.411 1.00 38.38 99 CYS A C 1
ATOM 797 O O . CYS A 1 99 ? 18.549 16.028 -18.465 1.00 38.38 99 CYS A O 1
ATOM 799 N N . ALA A 1 100 ? 16.621 16.636 -19.424 1.00 43.44 100 ALA A N 1
ATOM 800 C CA . ALA A 1 100 ? 16.817 15.836 -20.638 1.00 43.44 100 ALA A CA 1
ATOM 801 C C . ALA A 1 100 ? 17.804 16.449 -21.656 1.00 43.44 100 ALA A C 1
ATOM 803 O O . ALA A 1 100 ? 18.123 15.802 -22.648 1.00 43.44 100 ALA A O 1
ATOM 804 N N . ARG A 1 101 ? 18.293 17.685 -21.450 1.00 39.09 101 ARG A N 1
ATOM 805 C CA . ARG A 1 101 ? 19.157 18.378 -22.432 1.00 39.09 101 ARG A CA 1
ATOM 806 C C . ARG A 1 101 ? 20.663 18.242 -22.198 1.00 39.09 101 ARG A C 1
ATOM 808 O O . ARG A 1 101 ? 21.422 18.656 -23.062 1.00 39.09 101 ARG A O 1
ATOM 815 N N . ASN A 1 102 ? 21.102 17.672 -21.075 1.00 34.16 102 ASN A N 1
ATOM 816 C CA . ASN A 1 102 ? 22.518 17.688 -20.677 1.00 34.16 102 ASN A CA 1
ATOM 817 C C . ASN A 1 102 ? 23.108 16.290 -20.440 1.00 34.16 102 ASN A C 1
ATOM 819 O O . ASN A 1 102 ? 23.838 16.080 -19.474 1.00 34.16 102 ASN A O 1
ATOM 823 N N . ILE A 1 103 ? 22.815 15.337 -21.325 1.00 40.00 103 ILE A N 1
ATOM 824 C CA . ILE A 1 103 ? 23.595 14.097 -21.419 1.00 40.00 1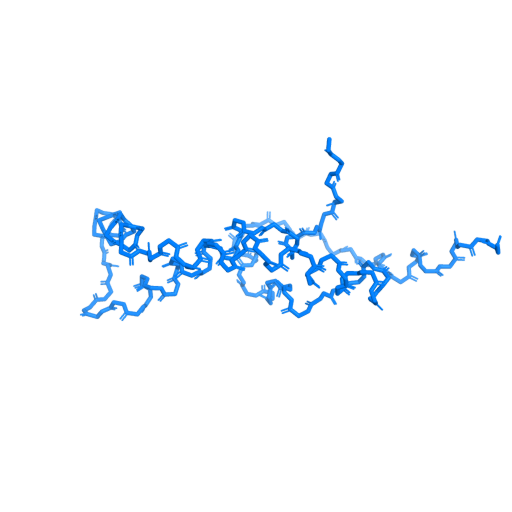03 ILE A CA 1
ATOM 825 C C . ILE A 1 103 ? 24.483 14.232 -22.669 1.00 40.00 103 ILE A C 1
ATOM 827 O O . ILE A 1 103 ? 23.948 14.154 -23.776 1.00 40.00 103 ILE A O 1
ATOM 831 N N . PRO A 1 104 ? 25.794 14.529 -22.539 1.00 33.97 104 PRO A N 1
ATOM 832 C CA . PRO A 1 104 ? 26.715 14.464 -23.674 1.00 33.97 104 PRO A CA 1
ATOM 833 C C . PRO A 1 104 ? 26.941 12.994 -24.092 1.00 33.97 104 PRO A C 1
ATOM 835 O O . PRO A 1 104 ? 26.656 12.107 -23.283 1.00 33.97 104 PRO A O 1
ATOM 838 N N . PRO A 1 105 ? 27.386 12.741 -25.342 1.00 48.06 105 PRO A N 1
ATOM 839 C CA . PRO A 1 105 ? 27.439 11.401 -25.936 1.00 48.06 105 PRO A CA 1
ATOM 840 C C . PRO A 1 105 ? 28.324 10.409 -25.176 1.00 48.06 105 PRO A C 1
ATOM 842 O O . PRO A 1 105 ? 29.344 10.842 -24.590 1.00 48.06 105 PRO A O 1
#

InterPro domains:
  IPR036397 Ribonuclease H superfamily [G3DSA:3.30.420.10] (1-77)

Organism: NCBI:txid31220

pLDDT: mean 71.92, std 19.78, range [33.72, 92.25]

Sequence (105 aa):
MVWPALSPDLNPIEHFWDQLQRKVNQLRPGPSTAAELRQALISAWCNIPRDVINRLIHSMRRRCQAVINVHGGHTPYWPSAEATFARGSKRLCHSQEQCARNIPP

Secondary structure (DSSP, 8-state):
-PPPTT-GGG-HHHHHHHHHHHHHHT-SSPP-SHHHHHHHHHHHHHTS-HHHHHHHHHHHHHHHHHHHHTTTS--TTS--TTTTTTS------TTTTTGGG----

Radius of gyration: 17.53 Å; chains: 1; bounding box: 47×38×44 Å